Protein AF-A0A3B9LQ26-F1 (afdb_monomer_lite)

Foldseek 3Di:
DFACAPDDVNVVVLVVQLVQVDPVHHHAAEGEDDDPPGDHCCVVSVVSVHHHHYDPLLDPDDDPSLVVLLVVLLVVCVVVVDPDDDADDPSSVVSSVSSVVCNVPVPD

Sequence (108 aa):
MARLNVGGPAKHVVWLTKGLQTAEYESLLVAGAVPSGEDDMGYFATEMGVAPVFVPEMSREISLKDAVTIWKLYKLFLRERPDIVHTHTAKAGTVGRAAGLLYRWLTP

Radius of gyration: 13.63 Å; chains: 1; bounding box: 28×37×36 Å

Secondary structure (DSSP, 8-state):
--B-BSSHHHHHHHHHHHHH-SSS-----EEEPPPTTS-BTHHHHHHTT--PEEETT--SS-STHHHHHHHHHHHHHHHH--S-----SHHHHHHHHHHHHHHHHH--

pLDDT: mean 87.01, std 11.35, range [48.84, 97.0]

Structure (mmCIF, N/CA/C/O backbone):
data_AF-A0A3B9LQ26-F1
#
_entry.id   AF-A0A3B9LQ26-F1
#
loop_
_atom_site.group_PDB
_atom_site.id
_atom_site.type_symbol
_atom_site.label_atom_id
_atom_site.label_alt_id
_atom_site.label_comp_id
_atom_site.label_asym_id
_atom_site.label_entity_id
_atom_site.label_seq_id
_atom_site.pdbx_PDB_ins_code
_atom_site.Cartn_x
_atom_site.Cartn_y
_atom_site.Cartn_z
_atom_site.occupancy
_atom_site.B_iso_or_equiv
_atom_site.auth_seq_id
_atom_site.auth_comp_id
_atom_site.auth_asym_id
_atom_site.auth_atom_id
_atom_site.pdbx_PDB_model_num
ATOM 1 N N . MET A 1 1 ? 0.189 6.427 10.420 1.00 48.84 1 MET A N 1
ATOM 2 C CA . MET A 1 1 ? -0.935 6.673 9.492 1.00 48.84 1 MET A CA 1
ATOM 3 C C . MET A 1 1 ? -0.773 5.694 8.342 1.00 48.84 1 MET A C 1
ATOM 5 O O . MET A 1 1 ? 0.313 5.663 7.804 1.00 48.84 1 MET A O 1
ATOM 9 N N . ALA A 1 2 ? -1.759 4.854 8.029 1.00 57.09 2 ALA A N 1
ATOM 10 C CA . ALA A 1 2 ? -1.661 3.834 6.967 1.00 57.09 2 ALA A CA 1
ATOM 11 C C . ALA A 1 2 ? -2.692 4.065 5.843 1.00 57.09 2 ALA A C 1
ATOM 13 O O . ALA A 1 2 ? -3.069 3.139 5.136 1.00 57.09 2 ALA A O 1
ATOM 14 N N . ARG A 1 3 ? -3.197 5.297 5.736 1.00 67.19 3 ARG A N 1
ATOM 15 C CA . ARG A 1 3 ? -4.296 5.700 4.854 1.00 67.19 3 ARG A CA 1
ATOM 16 C C . ARG A 1 3 ? -3.793 6.697 3.822 1.00 67.19 3 ARG A C 1
ATOM 18 O O . ARG A 1 3 ? -2.788 7.364 4.067 1.00 67.19 3 ARG A O 1
ATOM 25 N N . LEU A 1 4 ? -4.535 6.842 2.731 1.00 67.69 4 LEU A N 1
ATOM 26 C CA . LEU A 1 4 ? -4.334 7.905 1.750 1.00 67.69 4 LEU A CA 1
ATOM 27 C C . LEU A 1 4 ? -5.052 9.194 2.196 1.00 67.69 4 LEU A C 1
ATOM 29 O O . LEU A 1 4 ? -5.954 9.694 1.534 1.00 67.69 4 LEU A O 1
ATOM 33 N N . ASN A 1 5 ? -4.693 9.696 3.376 1.00 66.56 5 ASN A N 1
ATOM 34 C CA . ASN A 1 5 ? -5.299 10.900 3.942 1.00 66.56 5 ASN A CA 1
ATOM 35 C C . ASN A 1 5 ? -4.696 12.178 3.338 1.00 66.56 5 ASN A C 1
ATOM 37 O O . ASN A 1 5 ? -3.557 12.169 2.872 1.00 66.56 5 ASN A O 1
ATOM 41 N N . VAL A 1 6 ? -5.423 13.299 3.399 1.00 66.50 6 VAL A N 1
ATOM 42 C CA . VAL A 1 6 ? -4.925 14.593 2.904 1.00 66.50 6 VAL A CA 1
ATOM 43 C C . VAL A 1 6 ? -3.635 14.997 3.621 1.00 66.50 6 VAL A C 1
ATOM 45 O O . VAL A 1 6 ? -3.632 15.306 4.811 1.00 66.50 6 VAL A O 1
ATOM 48 N N . GLY A 1 7 ? -2.511 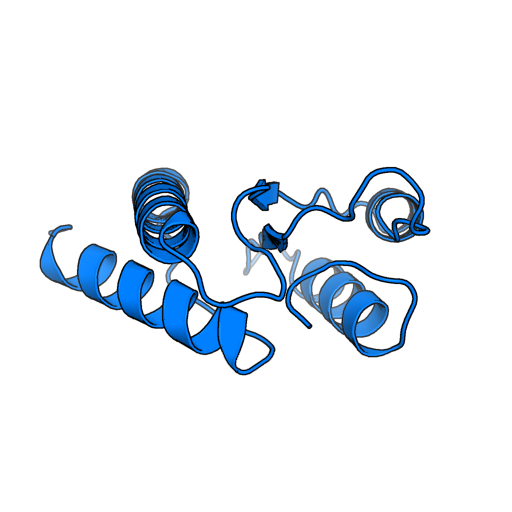14.980 2.898 1.00 77.50 7 GLY A N 1
ATOM 49 C CA . GLY A 1 7 ? -1.211 15.328 3.466 1.00 77.50 7 GLY A CA 1
ATOM 50 C C . GLY A 1 7 ? -0.017 15.045 2.555 1.00 77.50 7 GLY A C 1
ATOM 51 O O . GLY A 1 7 ? -0.119 14.375 1.527 1.00 77.50 7 GLY A O 1
ATOM 52 N N . GLY A 1 8 ? 1.150 15.556 2.957 1.00 82.19 8 GLY A N 1
ATOM 53 C CA . GLY A 1 8 ? 2.415 15.386 2.231 1.00 82.19 8 GLY A CA 1
ATOM 54 C C . GLY A 1 8 ? 2.802 13.924 1.956 1.00 82.19 8 GLY A C 1
ATOM 55 O O . GLY A 1 8 ? 3.159 13.621 0.820 1.00 82.19 8 GLY A O 1
ATOM 56 N N . PRO A 1 9 ? 2.684 12.994 2.925 1.00 83.00 9 PRO A N 1
ATOM 57 C CA . PRO A 1 9 ? 3.011 11.587 2.692 1.00 83.00 9 PRO A CA 1
ATOM 58 C C . PRO A 1 9 ? 2.126 10.913 1.637 1.00 83.00 9 PRO A C 1
ATOM 60 O O . PRO A 1 9 ? 2.641 10.159 0.818 1.00 83.00 9 PRO A O 1
ATOM 63 N N . ALA A 1 10 ? 0.821 11.208 1.614 1.00 83.62 10 ALA A N 1
ATOM 64 C CA . ALA A 1 10 ? -0.094 10.659 0.614 1.00 83.62 10 ALA A CA 1
ATOM 65 C C . ALA A 1 10 ? 0.225 11.180 -0.796 1.00 83.62 10 ALA A C 1
ATOM 67 O O . ALA A 1 10 ? 0.301 10.397 -1.740 1.00 83.62 10 ALA A O 1
ATOM 68 N N . LYS A 1 11 ? 0.514 12.483 -0.934 1.00 87.69 11 LYS A N 1
ATOM 69 C CA . LYS A 1 11 ? 0.994 13.052 -2.206 1.00 87.69 11 LYS A CA 1
ATOM 70 C C . LYS A 1 11 ? 2.306 12.420 -2.655 1.00 87.69 11 LYS A C 1
ATOM 72 O O . LYS A 1 11 ? 2.448 12.078 -3.823 1.00 87.69 11 LYS A O 1
ATOM 77 N N . HIS A 1 12 ? 3.240 12.232 -1.724 1.00 90.25 12 HIS A N 1
ATOM 78 C CA . HIS A 1 12 ? 4.543 11.648 -2.015 1.00 90.25 12 HIS A CA 1
ATOM 79 C C . HIS A 1 12 ? 4.429 10.233 -2.584 1.00 90.25 12 HIS A C 1
ATOM 81 O O . HIS A 1 12 ? 5.029 9.961 -3.618 1.00 90.25 12 HIS A O 1
ATOM 87 N N . VAL A 1 13 ? 3.639 9.351 -1.961 1.00 91.31 13 VAL A N 1
ATOM 88 C CA . VAL A 1 13 ? 3.483 7.978 -2.470 1.00 91.31 13 VAL A CA 1
ATOM 89 C C . VAL A 1 13 ? 2.764 7.941 -3.816 1.00 91.31 13 VAL A C 1
ATOM 91 O O . VAL A 1 13 ? 3.150 7.157 -4.671 1.00 91.31 13 VAL A O 1
ATOM 94 N N . VAL A 1 14 ? 1.796 8.833 -4.061 1.00 92.31 14 VAL A N 1
ATOM 95 C CA . VAL A 1 14 ? 1.138 8.943 -5.375 1.00 92.31 14 VAL A CA 1
ATOM 96 C C . VAL A 1 14 ? 2.118 9.419 -6.449 1.00 92.31 14 VAL A C 1
ATOM 98 O O . VAL A 1 14 ? 2.182 8.819 -7.521 1.00 92.31 14 VAL A O 1
ATOM 101 N N . TRP A 1 15 ? 2.912 10.460 -6.177 1.00 94.00 15 TRP A N 1
ATOM 102 C CA . TRP A 1 15 ? 3.942 10.926 -7.111 1.00 94.00 15 TRP A CA 1
ATOM 103 C C . TRP A 1 15 ? 5.003 9.867 -7.373 1.00 94.00 15 TRP A C 1
ATOM 105 O O . TRP A 1 15 ? 5.411 9.699 -8.519 1.00 94.00 15 TRP A O 1
ATOM 115 N N . LEU A 1 16 ? 5.424 9.146 -6.335 1.00 93.69 16 LEU A N 1
ATOM 116 C CA . LEU A 1 16 ? 6.389 8.065 -6.463 1.00 93.69 16 LEU A CA 1
ATOM 117 C C . LEU A 1 16 ? 5.835 6.943 -7.343 1.00 93.69 16 LEU A C 1
ATOM 119 O O . LEU A 1 16 ? 6.489 6.573 -8.311 1.00 93.69 16 LEU A O 1
ATOM 123 N N . THR A 1 17 ? 4.622 6.453 -7.068 1.00 93.94 17 THR A N 1
ATOM 124 C CA . THR A 1 17 ? 3.977 5.422 -7.896 1.00 93.94 17 THR A CA 1
ATOM 125 C C . THR A 1 17 ? 3.834 5.891 -9.340 1.00 93.94 17 THR A C 1
ATOM 127 O O . THR A 1 17 ? 4.175 5.153 -10.258 1.00 93.94 17 THR A O 1
ATOM 130 N N . LYS A 1 18 ? 3.408 7.141 -9.562 1.00 94.56 18 LYS A N 1
ATOM 131 C CA . LYS A 1 18 ? 3.311 7.705 -10.912 1.00 94.56 18 LYS A CA 1
ATOM 132 C C . LYS A 1 18 ? 4.670 7.776 -11.612 1.00 94.56 18 LYS A C 1
ATOM 134 O O . LYS A 1 18 ? 4.759 7.431 -12.784 1.00 94.56 18 LYS A O 1
ATOM 139 N N . GLY A 1 19 ? 5.705 8.240 -10.917 1.00 94.25 19 GLY A N 1
ATOM 140 C CA . GLY A 1 19 ? 7.053 8.379 -11.469 1.00 94.25 19 GLY A CA 1
ATOM 141 C C . GLY A 1 19 ? 7.736 7.040 -11.747 1.00 94.25 19 GLY A C 1
ATOM 142 O O . GLY A 1 19 ? 8.532 6.954 -12.675 1.00 94.25 19 GLY A O 1
ATOM 143 N N . LEU A 1 20 ? 7.401 6.004 -10.974 1.00 94.69 20 LEU A N 1
ATOM 144 C CA . LEU A 1 20 ? 7.882 4.638 -11.177 1.00 94.69 20 LEU A CA 1
ATOM 145 C C . LEU A 1 20 ? 7.084 3.866 -12.227 1.00 94.69 20 LEU A C 1
ATOM 147 O O . LEU A 1 20 ? 7.522 2.797 -12.615 1.00 94.69 20 LEU A O 1
ATOM 151 N N . GLN A 1 21 ? 5.944 4.365 -12.703 1.00 93.69 21 GLN A N 1
ATOM 152 C CA . GLN A 1 21 ? 5.197 3.698 -13.766 1.00 93.69 21 GLN A CA 1
ATOM 153 C C . GLN A 1 21 ? 5.892 3.932 -15.119 1.00 93.69 21 GLN A C 1
ATOM 155 O O . GLN A 1 21 ? 5.560 4.870 -15.849 1.00 93.69 21 GLN A O 1
ATOM 160 N N . THR A 1 22 ? 6.880 3.095 -15.440 1.00 93.00 22 THR A N 1
ATOM 161 C CA . THR A 1 22 ? 7.721 3.195 -16.646 1.00 93.00 22 THR A CA 1
ATOM 162 C C . THR A 1 22 ? 7.708 1.879 -17.435 1.00 93.00 22 THR A C 1
ATOM 164 O O . THR A 1 22 ? 6.984 0.951 -17.101 1.00 93.00 22 THR A O 1
ATOM 167 N N . ALA A 1 23 ? 8.493 1.780 -18.514 1.00 91.38 23 ALA A N 1
ATOM 168 C CA . ALA A 1 23 ? 8.646 0.521 -19.250 1.00 91.38 23 ALA A CA 1
ATOM 169 C C . ALA A 1 23 ? 9.435 -0.551 -18.469 1.00 91.38 23 ALA A C 1
ATOM 171 O O . ALA A 1 23 ? 9.361 -1.728 -18.805 1.00 91.38 23 ALA A O 1
ATOM 172 N N . GLU A 1 24 ? 10.202 -0.142 -17.456 1.00 94.81 24 GLU A N 1
ATOM 173 C CA . GLU A 1 24 ? 11.064 -1.025 -16.659 1.00 94.81 24 GLU A CA 1
ATOM 174 C C . GLU A 1 24 ? 10.409 -1.444 -15.340 1.00 94.81 24 GLU A C 1
ATOM 176 O O . GLU A 1 24 ? 10.776 -2.467 -14.769 1.00 94.81 24 GLU A O 1
ATOM 181 N N . TYR A 1 25 ? 9.451 -0.652 -14.854 1.00 94.56 25 TYR A N 1
ATOM 182 C CA . TYR A 1 25 ? 8.834 -0.833 -13.550 1.00 94.56 25 TYR A CA 1
ATOM 183 C C . TYR A 1 25 ? 7.313 -0.758 -13.650 1.00 94.56 25 TYR A C 1
ATOM 185 O O . TYR A 1 25 ? 6.747 0.173 -14.224 1.00 94.56 25 TYR A O 1
ATOM 193 N N . GLU A 1 26 ? 6.657 -1.708 -12.991 1.00 94.12 26 GLU A N 1
ATOM 194 C CA . GLU A 1 26 ? 5.233 -1.656 -12.689 1.00 94.12 26 GLU A CA 1
ATOM 195 C C . GLU A 1 26 ? 5.056 -1.342 -11.200 1.00 94.12 26 GLU A C 1
ATOM 197 O O . GLU A 1 26 ? 5.634 -2.009 -10.337 1.00 94.12 26 GLU A O 1
ATOM 202 N N . SER A 1 27 ? 4.292 -0.293 -10.883 1.00 94.81 27 SER A N 1
ATOM 203 C CA . SER A 1 27 ? 4.122 0.170 -9.507 1.00 94.81 27 SER A CA 1
ATOM 204 C C . SER A 1 27 ? 2.657 0.144 -9.083 1.00 94.81 27 SER A C 1
ATOM 206 O O . SER A 1 27 ? 1.817 0.860 -9.626 1.00 94.81 27 SER A O 1
ATOM 208 N N . LEU A 1 28 ? 2.359 -0.644 -8.048 1.00 94.56 28 LEU A N 1
ATOM 209 C CA . LEU A 1 28 ? 1.036 -0.721 -7.436 1.00 94.56 28 LEU A CA 1
ATOM 210 C C . LEU A 1 28 ? 1.024 -0.028 -6.071 1.00 94.56 28 LEU A C 1
ATOM 212 O O . LEU A 1 28 ? 1.732 -0.429 -5.145 1.00 94.56 28 LEU A O 1
ATOM 216 N N . LEU A 1 29 ? 0.164 0.980 -5.916 1.00 94.50 29 LEU A N 1
ATOM 217 C CA . LEU A 1 29 ? -0.065 1.632 -4.629 1.00 94.50 29 LEU A CA 1
ATOM 218 C C . LEU A 1 29 ? -1.133 0.878 -3.829 1.00 94.50 29 LEU A C 1
ATOM 220 O O . LEU A 1 29 ? -2.253 0.693 -4.299 1.00 94.50 29 LEU A O 1
ATOM 224 N N . VAL A 1 30 ? -0.811 0.497 -2.593 1.00 93.69 30 VAL A N 1
ATOM 225 C CA . VAL A 1 30 ? -1.747 -0.146 -1.660 1.00 93.69 30 VAL A CA 1
ATOM 226 C C . VAL A 1 30 ? -1.909 0.727 -0.421 1.00 93.69 30 VAL A C 1
ATOM 228 O O . VAL A 1 30 ? -0.917 1.139 0.182 1.00 93.69 30 VAL A O 1
ATOM 231 N N . ALA A 1 31 ? -3.149 0.996 -0.018 1.00 91.25 31 ALA A N 1
ATOM 232 C CA . ALA A 1 31 ? -3.449 1.841 1.136 1.00 91.25 31 ALA A CA 1
ATOM 233 C C . ALA A 1 31 ? -4.599 1.281 1.982 1.00 91.25 31 ALA A C 1
ATOM 235 O O . ALA A 1 31 ? -5.466 0.552 1.500 1.00 91.25 31 ALA A O 1
ATOM 236 N N . GLY A 1 32 ? -4.633 1.643 3.262 1.00 88.38 32 GLY A N 1
ATOM 237 C CA . GLY A 1 32 ? -5.817 1.453 4.090 1.00 88.38 32 GLY A CA 1
ATOM 238 C C . GLY A 1 32 ? -6.947 2.393 3.685 1.00 88.38 32 GLY A C 1
ATOM 239 O O . GLY A 1 32 ? -6.695 3.518 3.249 1.00 88.38 32 GLY A O 1
ATOM 240 N N . ALA A 1 33 ? -8.192 1.943 3.848 1.00 74.50 33 ALA A N 1
ATOM 241 C CA . ALA A 1 33 ? -9.351 2.777 3.543 1.00 74.50 33 ALA A CA 1
ATOM 242 C C . ALA A 1 33 ? -9.464 3.972 4.504 1.00 74.50 33 ALA A C 1
ATOM 244 O O . ALA A 1 33 ? -9.173 3.880 5.708 1.00 74.50 33 ALA A O 1
ATOM 245 N N . VAL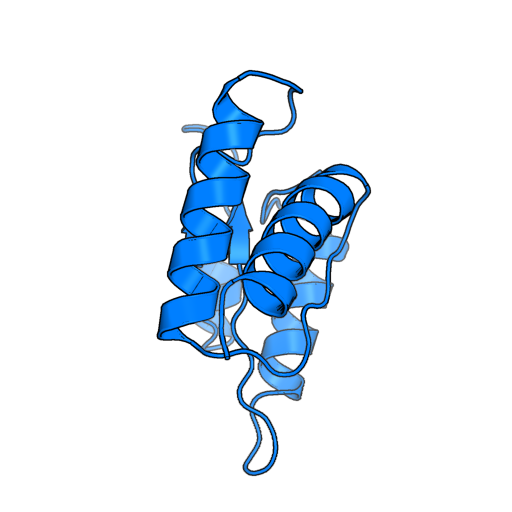 A 1 34 ? -9.924 5.091 3.951 1.00 70.44 34 VAL A N 1
ATOM 246 C CA . VAL A 1 34 ? -10.337 6.273 4.703 1.00 70.44 34 VAL A CA 1
ATOM 247 C C . VAL A 1 34 ? -11.758 6.020 5.247 1.00 70.44 34 VAL A C 1
ATOM 249 O O . VAL A 1 34 ? -12.596 5.501 4.509 1.00 70.44 34 VAL A O 1
ATOM 252 N N . PRO A 1 35 ? -12.050 6.267 6.539 1.00 63.94 35 PRO A N 1
ATOM 253 C CA . PRO A 1 35 ? -13.389 6.091 7.097 1.00 63.94 35 PRO A CA 1
ATOM 254 C C . PRO A 1 35 ? -14.401 7.009 6.415 1.00 63.94 35 PRO A C 1
ATOM 256 O O . PRO A 1 35 ? -14.056 8.103 5.975 1.00 63.94 35 PRO A O 1
ATOM 259 N N . SER A 1 36 ? -15.672 6.606 6.414 1.00 54.94 36 SER A N 1
ATOM 260 C CA . SER A 1 36 ? -16.775 7.477 6.005 1.00 54.94 36 SER A CA 1
ATOM 261 C C . SER A 1 36 ? -16.759 8.772 6.831 1.00 54.94 36 SER A C 1
ATOM 263 O O . SER A 1 36 ? -16.983 8.717 8.042 1.00 54.94 36 SER A O 1
ATOM 265 N N . GLY A 1 37 ? -16.483 9.911 6.188 1.00 56.38 37 GLY A N 1
ATOM 266 C CA . GLY A 1 37 ? -16.446 11.238 6.822 1.00 56.38 37 GLY A CA 1
ATOM 267 C C . GLY A 1 37 ? -15.062 11.892 6.947 1.00 56.38 37 GLY A C 1
ATOM 268 O O . GLY A 1 37 ? -14.981 12.992 7.483 1.00 56.38 37 GLY A O 1
ATOM 269 N N . GLU A 1 38 ? -13.986 11.258 6.470 1.00 59.06 38 GLU A N 1
ATOM 270 C CA . GLU A 1 38 ? -12.654 11.872 6.323 1.00 59.06 38 GLU A CA 1
ATOM 271 C C . GLU A 1 38 ? -12.368 12.102 4.823 1.00 59.06 38 GLU A C 1
ATOM 273 O O . GLU A 1 38 ? -12.733 11.264 3.997 1.00 59.06 38 GLU A O 1
ATOM 278 N N . ASP A 1 39 ? -11.755 13.238 4.461 1.00 58.16 39 ASP A N 1
ATOM 279 C CA . ASP A 1 39 ? -11.414 13.543 3.064 1.00 58.16 39 ASP A CA 1
ATOM 280 C C . ASP A 1 39 ? -10.403 12.520 2.521 1.00 58.16 39 ASP A C 1
ATOM 282 O O . ASP A 1 39 ? -9.292 12.363 3.043 1.00 58.16 39 ASP A O 1
ATOM 286 N N . ASP A 1 40 ? -10.792 11.826 1.452 1.00 68.75 40 ASP A N 1
ATOM 287 C CA . ASP A 1 40 ? -9.975 10.837 0.753 1.00 68.75 40 ASP A CA 1
ATOM 288 C C . ASP A 1 40 ? -9.175 11.508 -0.370 1.00 68.75 40 ASP A C 1
ATOM 290 O O . ASP A 1 40 ? -9.737 12.191 -1.223 1.00 68.75 40 ASP A O 1
ATOM 294 N N . MET A 1 41 ? -7.857 11.287 -0.418 1.00 69.12 41 MET A N 1
ATOM 295 C CA . MET A 1 41 ? -7.028 11.704 -1.558 1.00 69.12 41 MET A CA 1
ATOM 296 C C . MET A 1 41 ? -7.138 10.766 -2.769 1.00 69.12 41 MET A C 1
ATOM 298 O O . MET A 1 41 ? -6.358 10.893 -3.716 1.00 69.12 41 MET A O 1
ATOM 302 N N . GLY A 1 42 ? -8.110 9.853 -2.789 1.00 72.00 42 GLY A N 1
ATOM 303 C CA . GLY A 1 42 ? -8.458 9.057 -3.963 1.00 72.00 42 GLY A CA 1
ATOM 304 C C . GLY A 1 42 ? -8.668 9.907 -5.223 1.00 72.00 42 GLY A C 1
ATOM 305 O O . GLY A 1 42 ? -8.232 9.496 -6.301 1.00 72.00 42 GLY A O 1
ATOM 306 N N . TYR A 1 43 ? -9.222 11.124 -5.097 1.00 77.81 43 TYR A N 1
ATOM 307 C CA . TYR A 1 43 ? -9.340 12.059 -6.229 1.00 77.81 43 TYR A CA 1
ATOM 308 C C . TYR A 1 43 ? -7.968 12.410 -6.817 1.00 77.81 43 TYR A C 1
ATOM 310 O O . TYR A 1 43 ? -7.777 12.324 -8.024 1.00 77.81 43 TYR A O 1
ATOM 318 N N . PHE A 1 44 ? -6.983 12.711 -5.967 1.00 84.19 44 PHE A N 1
ATOM 319 C CA . PHE A 1 44 ? -5.645 13.111 -6.392 1.00 84.19 44 PHE A CA 1
ATOM 320 C C . PHE A 1 44 ? -4.885 11.952 -7.036 1.00 84.19 44 PHE A C 1
ATO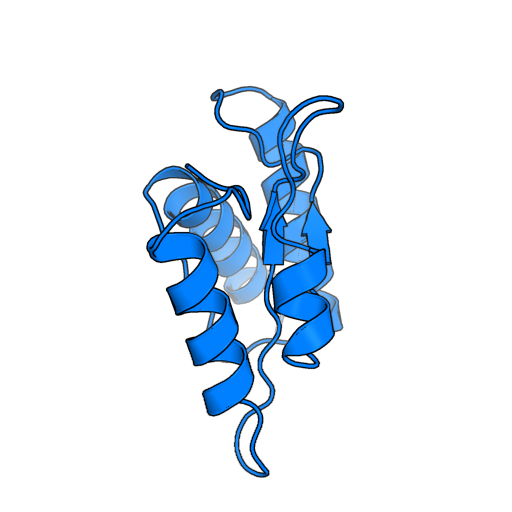M 322 O O . PHE A 1 44 ? -4.220 12.132 -8.053 1.00 84.19 44 PHE A O 1
ATOM 329 N N . ALA A 1 45 ? -4.996 10.745 -6.471 1.00 85.94 45 ALA A N 1
ATOM 330 C CA . ALA A 1 45 ? -4.441 9.552 -7.107 1.00 85.94 45 ALA A CA 1
ATOM 331 C C . ALA A 1 45 ? -5.038 9.358 -8.510 1.00 85.94 45 ALA A C 1
ATOM 333 O O . ALA A 1 45 ? -4.292 9.189 -9.475 1.00 85.94 45 ALA A O 1
ATOM 334 N N . THR A 1 46 ? -6.361 9.496 -8.628 1.00 85.94 46 THR A N 1
ATOM 335 C CA . THR A 1 46 ? -7.084 9.373 -9.900 1.00 85.94 46 THR A CA 1
ATOM 336 C C . THR A 1 46 ? -6.658 10.440 -10.912 1.00 85.94 46 THR A C 1
ATOM 338 O O . THR A 1 46 ? -6.365 10.098 -12.055 1.00 85.94 46 THR A O 1
ATOM 341 N N . GLU A 1 47 ? -6.542 11.708 -10.505 1.00 88.38 47 GLU A N 1
ATOM 342 C CA . GLU A 1 47 ? -6.050 12.811 -11.351 1.00 88.38 47 GLU A CA 1
ATOM 343 C C . GLU A 1 47 ? -4.634 12.554 -11.882 1.00 88.38 47 GLU A C 1
ATOM 345 O O . GLU A 1 47 ? -4.316 12.890 -13.022 1.00 88.38 47 GLU A O 1
ATOM 350 N N . MET A 1 48 ? -3.787 11.903 -11.083 1.00 89.31 48 MET A N 1
ATOM 351 C CA . MET A 1 48 ? -2.432 11.517 -11.483 1.00 89.31 48 MET A CA 1
ATOM 352 C C . MET A 1 48 ? -2.392 10.224 -12.322 1.00 89.31 48 MET A C 1
ATOM 354 O O . MET A 1 48 ? -1.322 9.819 -12.795 1.00 89.31 48 MET A O 1
ATOM 358 N N . GLY A 1 49 ? -3.539 9.576 -12.543 1.00 90.12 49 GLY A N 1
ATOM 359 C CA . GLY A 1 49 ? -3.654 8.301 -13.252 1.00 90.12 49 GLY A CA 1
ATOM 360 C C . GLY A 1 49 ? -3.121 7.109 -12.454 1.00 90.12 49 GLY A C 1
ATOM 361 O O . GLY A 1 49 ? -2.642 6.147 -13.049 1.00 90.12 49 GLY A O 1
ATOM 362 N N . VAL A 1 50 ? -3.151 7.186 -11.123 1.00 91.56 50 VAL A N 1
ATOM 363 C CA . VAL A 1 50 ? -2.790 6.102 -10.202 1.00 91.56 50 VAL A CA 1
ATOM 364 C C . VAL A 1 50 ? -4.073 5.542 -9.596 1.00 91.56 50 VAL A C 1
ATOM 366 O O . VAL A 1 50 ? -4.871 6.291 -9.041 1.00 91.56 50 VAL A O 1
ATOM 369 N N . ALA A 1 51 ? -4.261 4.224 -9.664 1.00 89.44 51 ALA A N 1
ATOM 370 C CA . ALA A 1 51 ? -5.409 3.535 -9.076 1.00 89.44 51 ALA A CA 1
ATOM 371 C C . ALA A 1 51 ? -4.969 2.732 -7.837 1.00 89.44 51 ALA A C 1
ATOM 373 O O . ALA A 1 51 ? -4.418 1.639 -7.988 1.00 89.44 51 ALA A O 1
ATOM 374 N N . PRO A 1 52 ? -5.166 3.248 -6.608 1.00 90.50 52 PRO A N 1
ATOM 375 C CA . PRO A 1 52 ? -4.756 2.541 -5.404 1.00 90.50 52 PRO A CA 1
ATOM 376 C C . PRO A 1 52 ? -5.637 1.318 -5.134 1.00 90.50 52 PRO A C 1
ATOM 378 O O . PRO A 1 52 ? -6.860 1.366 -5.279 1.00 90.50 52 PRO A O 1
ATOM 381 N N . VAL A 1 53 ? -5.030 0.242 -4.640 1.00 91.69 53 VAL A N 1
ATOM 382 C CA . VAL A 1 53 ? -5.760 -0.891 -4.064 1.00 91.69 53 VAL A CA 1
ATOM 383 C C . VAL A 1 53 ? -6.001 -0.618 -2.586 1.00 91.69 53 VAL A C 1
ATOM 385 O O . VAL A 1 53 ? -5.066 -0.496 -1.792 1.00 91.69 53 VAL A O 1
ATOM 388 N N . PHE A 1 54 ? -7.273 -0.551 -2.203 1.00 90.81 54 PHE A N 1
ATOM 389 C CA . PHE A 1 54 ? -7.653 -0.319 -0.818 1.00 90.81 54 PHE A CA 1
ATOM 390 C C . PHE A 1 54 ? -7.823 -1.625 -0.040 1.00 90.81 54 PHE A C 1
ATOM 392 O O . PHE A 1 54 ? -8.517 -2.546 -0.474 1.00 90.81 54 PHE A O 1
ATOM 399 N N . VAL A 1 55 ? -7.229 -1.679 1.155 1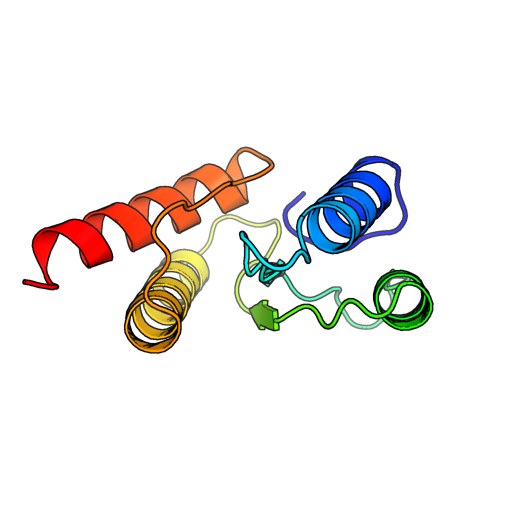.00 92.00 55 VAL A N 1
ATOM 400 C CA . VAL A 1 55 ? -7.411 -2.756 2.139 1.00 92.00 55 VAL A CA 1
ATOM 401 C C . VAL A 1 55 ? -8.146 -2.175 3.355 1.00 92.00 55 VAL A C 1
ATOM 403 O O . VAL A 1 55 ? -7.505 -1.588 4.229 1.00 92.00 55 VAL A O 1
ATOM 406 N N . PRO A 1 56 ? -9.486 -2.292 3.441 1.00 87.94 56 PRO A N 1
ATOM 407 C CA . PRO A 1 56 ? -10.281 -1.620 4.476 1.00 87.94 56 PRO A CA 1
ATOM 408 C C . PRO A 1 56 ? -9.917 -2.001 5.914 1.00 87.94 56 PRO A C 1
ATOM 410 O O . PRO A 1 56 ? -10.074 -1.205 6.839 1.00 87.94 56 PRO A O 1
ATOM 413 N N . GLU A 1 57 ? -9.407 -3.213 6.113 1.00 89.81 57 GLU A N 1
ATOM 414 C CA . GLU A 1 57 ? -8.969 -3.718 7.413 1.00 89.81 57 GLU A CA 1
ATOM 415 C C . GLU A 1 57 ? -7.677 -3.059 7.912 1.00 89.81 57 GLU A C 1
ATOM 417 O O . GLU A 1 57 ? -7.418 -3.073 9.119 1.00 89.81 57 GLU A O 1
ATOM 422 N N . MET A 1 58 ? -6.907 -2.429 7.016 1.00 88.88 58 MET A N 1
ATOM 423 C CA . MET A 1 58 ? -5.687 -1.700 7.351 1.00 88.88 58 MET A CA 1
ATOM 424 C C . MET A 1 58 ? -6.037 -0.346 7.978 1.00 88.88 58 MET A C 1
ATOM 426 O O . MET A 1 58 ? -6.007 0.714 7.352 1.00 88.88 58 MET A O 1
ATOM 430 N N . SER A 1 59 ? -6.401 -0.393 9.255 1.00 83.69 59 SER A N 1
ATOM 431 C CA . SER A 1 59 ? -6.780 0.779 10.040 1.00 83.69 59 SER A CA 1
ATOM 432 C C . SER A 1 59 ? -5.605 1.354 10.848 1.00 83.69 59 SER A C 1
ATOM 434 O O . SER A 1 59 ? -4.509 0.793 10.897 1.00 83.69 59 SER A O 1
ATOM 436 N N . ARG A 1 60 ? -5.823 2.511 11.489 1.00 79.00 60 ARG A N 1
ATOM 437 C CA . ARG A 1 60 ? -4.834 3.127 12.391 1.00 79.00 60 ARG A CA 1
ATOM 438 C C . ARG A 1 60 ? -4.625 2.307 13.669 1.00 79.00 60 ARG A C 1
ATOM 440 O O . ARG A 1 60 ? -3.514 2.297 14.192 1.00 79.00 60 ARG A O 1
ATOM 447 N N . GLU A 1 61 ? -5.676 1.671 14.173 1.00 83.50 61 GLU A N 1
ATOM 448 C CA . GLU A 1 61 ? -5.646 0.934 15.434 1.00 83.50 61 GLU A CA 1
ATOM 449 C C . GLU A 1 61 ? -5.020 -0.452 15.256 1.00 83.50 61 GLU A C 1
ATOM 451 O O . GLU A 1 61 ? -5.174 -1.104 14.221 1.00 83.50 61 GLU A O 1
ATOM 456 N N . ILE A 1 62 ? -4.290 -0.905 16.276 1.00 84.81 62 ILE A N 1
ATOM 457 C CA . ILE A 1 62 ? -3.790 -2.279 16.334 1.00 84.81 62 ILE A CA 1
ATOM 458 C C . ILE A 1 62 ? -4.938 -3.174 16.781 1.00 84.81 62 ILE A C 1
ATOM 460 O O . ILE A 1 62 ? -5.534 -2.936 17.827 1.00 84.81 62 ILE A O 1
ATOM 464 N N . SER A 1 63 ? -5.273 -4.177 15.974 1.00 89.38 63 SER A N 1
ATOM 465 C CA . SER A 1 63 ? -6.418 -5.047 16.238 1.00 89.38 63 SER A CA 1
ATOM 466 C C . SER A 1 63 ? -6.296 -6.377 15.498 1.00 89.38 63 SER A C 1
ATOM 468 O O . SER A 1 63 ? -5.431 -6.565 14.647 1.00 89.38 63 SER A O 1
ATOM 470 N N . LEU A 1 64 ? -7.228 -7.298 15.747 1.00 90.31 64 LEU A N 1
ATOM 471 C CA . LEU A 1 64 ? -7.310 -8.573 15.022 1.00 90.31 64 LEU A CA 1
ATOM 472 C C . LEU A 1 64 ? -7.470 -8.397 13.497 1.00 90.31 64 LEU A C 1
ATOM 474 O O . LEU A 1 64 ? -7.141 -9.301 12.729 1.00 90.31 64 LEU A O 1
ATOM 478 N N . LYS A 1 65 ? -7.901 -7.212 13.038 1.00 90.38 65 LYS A N 1
ATOM 479 C CA . LYS A 1 65 ? -7.968 -6.849 11.614 1.00 90.38 65 LYS A CA 1
ATOM 480 C C . LYS A 1 65 ? -6.589 -6.822 10.943 1.00 90.38 65 LYS A C 1
ATOM 482 O O . LYS A 1 65 ? -6.503 -6.931 9.721 1.00 90.38 65 LYS A O 1
ATOM 487 N N . ASP A 1 66 ? -5.508 -6.745 11.715 1.00 93.00 66 ASP A N 1
ATOM 488 C CA . ASP A 1 66 ? -4.143 -6.809 11.191 1.00 93.00 66 ASP A CA 1
ATOM 489 C C . ASP A 1 66 ? -3.811 -8.178 10.607 1.00 93.00 66 ASP A C 1
ATOM 491 O O . ASP A 1 66 ? -3.192 -8.252 9.550 1.00 93.00 66 ASP A O 1
ATOM 495 N N . ALA A 1 67 ? -4.278 -9.262 11.234 1.00 94.81 67 ALA A N 1
ATOM 496 C CA . ALA A 1 67 ? -4.115 -10.607 10.688 1.00 94.81 67 ALA A CA 1
ATOM 497 C C . ALA A 1 67 ? -4.853 -10.745 9.346 1.00 94.81 67 ALA A C 1
ATOM 499 O O . ALA A 1 67 ? -4.309 -11.280 8.381 1.00 94.81 67 ALA A O 1
ATOM 500 N N . VAL A 1 68 ? -6.061 -10.174 9.255 1.00 95.44 68 VAL A N 1
ATOM 501 C CA . VAL A 1 68 ? -6.831 -10.116 8.002 1.00 95.44 68 VAL A CA 1
ATOM 502 C C . VAL A 1 68 ? -6.097 -9.285 6.946 1.00 95.44 68 VAL A C 1
ATOM 504 O O . VAL A 1 68 ? -6.024 -9.689 5.787 1.00 95.44 68 VAL A O 1
ATOM 507 N N . THR A 1 69 ? -5.503 -8.159 7.346 1.00 95.12 69 THR A N 1
ATOM 508 C CA . THR A 1 69 ? -4.697 -7.302 6.465 1.00 95.12 69 THR A CA 1
ATOM 509 C C . THR A 1 69 ? -3.494 -8.061 5.912 1.00 95.12 69 THR A C 1
ATOM 511 O O . THR A 1 69 ? -3.289 -8.066 4.701 1.00 95.12 69 THR A O 1
ATOM 514 N N . ILE A 1 70 ? -2.738 -8.756 6.767 1.00 96.56 70 ILE A N 1
ATOM 515 C CA . ILE A 1 70 ? -1.584 -9.574 6.365 1.00 96.56 70 ILE A CA 1
ATOM 516 C C . ILE A 1 70 ? -2.012 -10.641 5.353 1.00 96.56 70 ILE A C 1
ATOM 518 O O . ILE A 1 70 ? -1.377 -10.787 4.313 1.00 96.56 70 ILE A O 1
ATOM 522 N N . TRP A 1 71 ? -3.113 -11.348 5.617 1.00 96.56 71 TRP A N 1
ATOM 523 C CA . TRP A 1 71 ? -3.626 -12.375 4.711 1.00 96.56 71 TRP A CA 1
ATOM 524 C C . TRP A 1 71 ? -4.057 -11.812 3.350 1.00 96.56 71 TRP A C 1
ATOM 526 O O . TRP A 1 71 ? -3.757 -12.399 2.309 1.00 96.56 71 TRP A O 1
ATOM 536 N N . LYS A 1 72 ? -4.735 -10.657 3.334 1.00 96.56 72 LYS A N 1
ATOM 537 C CA . LYS A 1 72 ? -5.122 -9.979 2.088 1.00 96.56 72 LYS A CA 1
ATOM 538 C C . LYS A 1 72 ? -3.909 -9.496 1.298 1.00 96.56 72 LYS A C 1
ATOM 540 O O . LYS A 1 72 ? -3.885 -9.680 0.085 1.00 96.56 72 LYS A O 1
ATOM 545 N N . LEU A 1 73 ? -2.902 -8.937 1.971 1.00 96.69 73 LEU A N 1
ATOM 546 C CA . LEU A 1 73 ? -1.641 -8.543 1.339 1.00 96.69 73 LEU A CA 1
ATOM 547 C C . LEU A 1 73 ? -0.895 -9.754 0.776 1.00 96.69 73 LEU A C 1
ATOM 549 O O . LEU A 1 73 ? -0.446 -9.704 -0.358 1.00 96.69 73 LEU A O 1
ATOM 553 N N . TYR A 1 74 ? -0.832 -10.865 1.510 1.00 97.00 74 TYR A N 1
ATOM 554 C CA . TYR A 1 74 ? -0.232 -12.105 1.016 1.00 97.00 74 TYR A CA 1
ATOM 555 C C . TYR A 1 74 ? -0.923 -12.599 -0.265 1.00 97.00 74 TYR A C 1
ATOM 557 O O . TYR A 1 74 ? -0.257 -12.875 -1.260 1.00 97.00 74 TYR A O 1
ATOM 565 N N . LYS A 1 75 ? -2.262 -12.634 -0.289 1.00 96.75 75 LYS A N 1
ATOM 566 C CA . LYS A 1 75 ? -3.021 -12.980 -1.503 1.00 96.75 75 LYS A CA 1
ATOM 567 C C . LYS A 1 75 ? -2.775 -12.008 -2.655 1.00 96.75 75 LYS A C 1
ATOM 569 O O . LYS A 1 75 ? -2.707 -12.442 -3.801 1.00 96.75 75 LYS A O 1
ATOM 574 N N . LEU A 1 76 ? -2.652 -10.715 -2.356 1.00 96.25 76 LEU A N 1
ATOM 575 C CA . LEU A 1 76 ? -2.297 -9.711 -3.352 1.00 96.25 76 LEU A CA 1
ATOM 576 C C . LEU A 1 76 ? -0.902 -9.992 -3.921 1.00 96.25 76 LEU A C 1
ATOM 578 O O . LEU A 1 76 ? -0.742 -9.998 -5.132 1.00 96.25 76 LEU A O 1
ATOM 582 N N . PHE A 1 77 ? 0.078 -10.324 -3.080 1.00 96.56 77 PHE A N 1
ATOM 583 C CA . PHE A 1 77 ? 1.435 -10.644 -3.527 1.00 96.56 77 PHE A CA 1
ATOM 584 C C . PHE A 1 77 ? 1.481 -11.909 -4.388 1.00 96.56 77 PHE A C 1
ATOM 586 O O . PHE A 1 77 ? 2.196 -11.928 -5.379 1.00 96.56 77 PHE A O 1
ATOM 593 N N . LEU A 1 78 ? 0.665 -12.927 -4.100 1.00 95.81 78 LEU A N 1
ATOM 594 C CA . LEU A 1 78 ? 0.541 -14.096 -4.982 1.00 95.81 78 LEU A CA 1
ATOM 595 C C . LEU A 1 78 ? -0.001 -13.746 -6.380 1.00 95.81 78 LEU A C 1
ATOM 597 O O . LEU A 1 78 ? 0.344 -14.418 -7.354 1.00 95.81 78 LEU A O 1
ATOM 601 N N . ARG A 1 79 ? -0.862 -12.724 -6.475 1.00 95.75 79 ARG A N 1
ATOM 602 C CA . ARG A 1 79 ? -1.461 -12.269 -7.736 1.00 95.75 79 ARG A CA 1
ATOM 603 C C . ARG A 1 79 ? -0.516 -11.366 -8.525 1.00 95.75 79 ARG A C 1
ATOM 605 O O . ARG A 1 79 ? -0.306 -11.617 -9.702 1.00 95.75 79 ARG A O 1
ATOM 612 N N . GLU A 1 80 ? 0.027 -10.345 -7.867 1.00 95.44 80 GLU A N 1
ATOM 613 C CA . GLU A 1 80 ? 0.863 -9.306 -8.491 1.00 95.44 80 GLU A CA 1
ATOM 614 C C . GLU A 1 80 ? 2.330 -9.729 -8.626 1.00 95.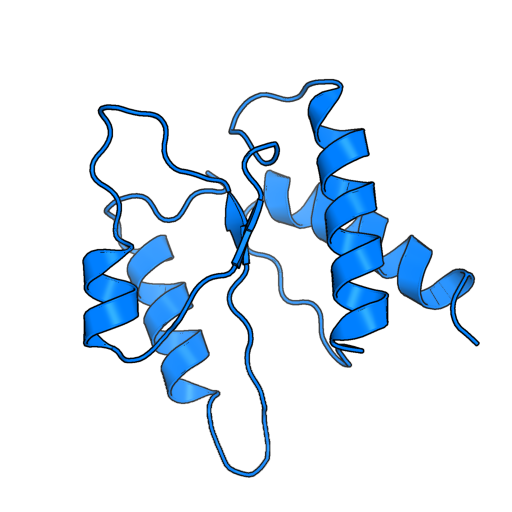44 80 GLU A C 1
ATOM 616 O O . GLU A 1 80 ? 3.068 -9.151 -9.409 1.00 95.44 80 GLU A O 1
ATOM 621 N N . ARG A 1 81 ? 2.762 -10.731 -7.851 1.00 95.12 81 ARG A N 1
ATOM 622 C CA . ARG A 1 81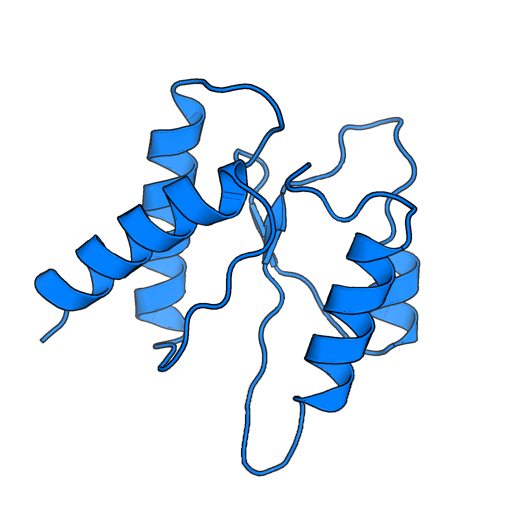 ? 4.134 -11.257 -7.804 1.00 95.12 81 ARG A CA 1
ATOM 623 C C . ARG A 1 81 ? 5.215 -10.169 -7.684 1.00 95.12 81 ARG A C 1
ATOM 625 O O . ARG A 1 81 ? 6.125 -10.133 -8.503 1.00 95.12 81 ARG A O 1
ATOM 632 N N . PRO A 1 82 ? 5.149 -9.294 -6.663 1.00 95.12 82 PRO A N 1
ATOM 633 C CA . PRO A 1 82 ? 6.057 -8.160 -6.567 1.00 95.12 82 PRO A CA 1
ATOM 634 C C . PRO A 1 82 ? 7.493 -8.601 -6.265 1.00 95.12 82 PRO A C 1
ATOM 636 O O . PRO A 1 82 ? 7.726 -9.367 -5.325 1.00 95.12 82 PRO A O 1
ATOM 639 N N . ASP A 1 83 ? 8.460 -8.027 -6.981 1.00 95.00 83 ASP A N 1
ATOM 640 C CA . ASP A 1 83 ? 9.890 -8.180 -6.676 1.00 95.00 83 ASP A CA 1
ATOM 641 C C . ASP A 1 83 ? 10.310 -7.353 -5.453 1.00 95.00 83 ASP A C 1
ATOM 643 O O . ASP A 1 83 ? 11.178 -7.745 -4.669 1.00 95.00 83 ASP A O 1
ATOM 647 N N . ILE A 1 84 ? 9.677 -6.188 -5.271 1.00 94.31 84 ILE A N 1
ATOM 648 C CA . ILE A 1 84 ? 9.984 -5.237 -4.202 1.00 94.31 84 ILE A CA 1
ATOM 649 C C . ILE A 1 84 ? 8.695 -4.833 -3.491 1.00 94.31 84 ILE A C 1
ATOM 651 O O . ILE A 1 84 ? 7.754 -4.328 -4.097 1.00 94.31 84 ILE A O 1
ATOM 655 N N . VAL A 1 85 ? 8.686 -4.978 -2.164 1.00 95.19 85 VAL A N 1
ATOM 656 C CA . VAL A 1 85 ? 7.632 -4.433 -1.301 1.00 95.19 85 VAL A CA 1
ATOM 657 C C . VAL A 1 85 ? 8.189 -3.227 -0.554 1.00 95.19 85 VAL A C 1
ATOM 659 O O . VAL A 1 85 ? 9.000 -3.367 0.365 1.00 95.19 85 VAL A O 1
ATOM 662 N N . HIS A 1 86 ? 7.734 -2.034 -0.933 1.00 93.81 86 HIS A N 1
ATOM 663 C CA . HIS A 1 86 ? 8.085 -0.794 -0.250 1.00 93.81 86 HIS A CA 1
ATOM 664 C C . HIS A 1 86 ? 6.952 -0.357 0.683 1.00 93.81 86 HIS A C 1
ATOM 666 O O . HIS A 1 86 ? 5.803 -0.216 0.276 1.00 93.81 86 HIS A O 1
ATOM 672 N N . THR A 1 87 ? 7.267 -0.152 1.961 1.00 92.69 87 THR A N 1
ATOM 673 C CA . THR A 1 87 ? 6.269 0.174 2.987 1.00 92.69 87 THR A CA 1
ATOM 674 C C . THR A 1 87 ? 6.543 1.535 3.602 1.00 92.69 87 THR A C 1
ATOM 676 O O . THR A 1 87 ? 7.650 1.772 4.089 1.00 92.69 87 THR A O 1
ATOM 679 N N . HIS A 1 88 ? 5.516 2.373 3.706 1.00 87.06 88 HIS A N 1
ATOM 680 C CA . HIS A 1 88 ? 5.595 3.642 4.422 1.00 87.06 88 HIS A CA 1
ATOM 681 C C . HIS A 1 88 ? 4.843 3.576 5.749 1.00 87.06 88 HIS A C 1
ATOM 683 O O . HIS A 1 88 ? 3.713 3.100 5.815 1.00 87.06 88 HIS A O 1
ATOM 689 N N . THR A 1 89 ? 5.439 4.148 6.797 1.00 85.38 89 THR A N 1
ATOM 690 C CA . THR A 1 89 ? 4.945 4.175 8.188 1.00 85.38 89 THR A CA 1
ATOM 691 C C . THR A 1 89 ? 5.097 2.864 8.957 1.00 85.38 89 THR A C 1
ATOM 693 O O . THR A 1 89 ? 5.154 1.778 8.387 1.00 85.38 89 THR A O 1
ATOM 696 N N . ALA A 1 90 ? 5.135 2.971 10.290 1.00 84.81 90 ALA A N 1
ATOM 697 C CA . ALA A 1 90 ? 5.348 1.828 11.176 1.00 84.81 90 ALA A CA 1
ATOM 698 C C . ALA A 1 90 ? 4.312 0.711 10.966 1.00 84.81 90 ALA A C 1
ATOM 700 O O . ALA A 1 90 ? 4.667 -0.459 10.903 1.00 84.81 90 ALA A O 1
ATOM 701 N N . LYS A 1 91 ? 3.032 1.069 10.802 1.00 86.50 91 LYS A N 1
ATOM 702 C CA . LYS A 1 91 ? 1.938 0.097 10.718 1.00 86.50 91 LYS A CA 1
ATOM 703 C C . LYS A 1 91 ? 1.964 -0.707 9.422 1.00 86.50 91 LYS A C 1
ATOM 705 O O . LYS A 1 91 ? 1.991 -1.934 9.481 1.00 86.50 91 LYS A O 1
ATOM 710 N N . ALA A 1 92 ? 1.971 -0.017 8.278 1.00 87.19 92 ALA A N 1
ATOM 711 C CA . ALA A 1 92 ? 2.056 -0.673 6.976 1.00 87.19 92 ALA A CA 1
ATOM 712 C C . ALA A 1 92 ? 3.386 -1.431 6.838 1.00 87.19 92 ALA A C 1
ATOM 714 O O . ALA A 1 92 ? 3.416 -2.506 6.250 1.00 87.19 92 ALA A O 1
ATOM 715 N N . GLY A 1 93 ? 4.456 -0.922 7.462 1.00 91.19 93 GLY A N 1
ATOM 716 C CA . GLY A 1 93 ? 5.727 -1.627 7.601 1.00 91.19 93 GLY A CA 1
ATOM 717 C C . GLY A 1 93 ? 5.583 -2.989 8.270 1.00 91.19 93 GLY A C 1
ATOM 718 O O . GLY A 1 93 ? 6.014 -3.989 7.701 1.00 91.19 93 GLY A O 1
ATOM 719 N N . THR A 1 94 ? 4.946 -3.059 9.439 1.00 93.75 94 THR A N 1
ATOM 720 C CA . THR A 1 94 ? 4.767 -4.330 10.157 1.00 93.75 94 THR A CA 1
ATOM 721 C C . THR A 1 94 ? 3.940 -5.331 9.351 1.00 93.75 94 THR A C 1
ATOM 723 O O . THR A 1 94 ? 4.396 -6.451 9.122 1.00 93.75 94 THR A O 1
ATOM 726 N N . VAL A 1 95 ? 2.743 -4.946 8.890 1.00 94.81 95 VAL A N 1
ATOM 727 C CA . VAL A 1 95 ? 1.849 -5.879 8.173 1.00 94.81 95 VAL A CA 1
ATOM 728 C C . VAL A 1 95 ? 2.386 -6.243 6.787 1.00 94.81 95 VAL A C 1
ATOM 730 O O . VAL A 1 95 ? 2.292 -7.399 6.383 1.00 94.81 95 VAL A O 1
ATOM 733 N N . GLY A 1 96 ? 3.009 -5.293 6.085 1.00 94.94 96 GLY A N 1
ATOM 734 C CA . GLY A 1 96 ? 3.610 -5.511 4.772 1.00 94.94 96 GLY A CA 1
ATOM 735 C C . GLY A 1 96 ? 4.817 -6.441 4.838 1.00 94.94 96 GLY A C 1
ATOM 736 O O . GLY A 1 96 ? 4.913 -7.365 4.036 1.00 94.94 96 GLY A O 1
ATOM 737 N N . ARG A 1 97 ? 5.697 -6.278 5.836 1.00 95.81 97 ARG A N 1
ATOM 738 C CA . ARG A 1 97 ? 6.834 -7.193 6.043 1.00 95.81 97 ARG A CA 1
ATOM 739 C C . ARG A 1 97 ? 6.382 -8.583 6.460 1.00 95.81 97 ARG A C 1
ATOM 741 O O . ARG A 1 97 ? 6.927 -9.553 5.951 1.00 95.81 97 ARG A O 1
ATOM 748 N N . ALA A 1 98 ? 5.389 -8.695 7.343 1.00 96.19 98 ALA A N 1
ATOM 749 C CA . ALA A 1 98 ? 4.834 -9.993 7.717 1.00 96.19 98 ALA A CA 1
ATOM 750 C C . ALA A 1 98 ? 4.250 -10.722 6.494 1.00 96.19 98 ALA A C 1
ATOM 752 O O . ALA A 1 98 ? 4.592 -11.876 6.249 1.00 96.19 98 ALA A O 1
ATOM 753 N N . ALA A 1 99 ? 3.448 -10.030 5.678 1.00 96.19 99 ALA A N 1
ATOM 754 C CA . ALA A 1 99 ? 2.920 -10.582 4.432 1.00 96.19 99 ALA A CA 1
ATOM 755 C C . ALA A 1 99 ? 4.030 -10.927 3.423 1.00 96.19 99 ALA A C 1
ATOM 757 O O . ALA A 1 99 ? 3.960 -11.965 2.773 1.00 96.19 99 ALA A O 1
ATOM 758 N N . GLY A 1 100 ? 5.074 -10.098 3.324 1.00 95.88 100 GLY A N 1
ATOM 759 C CA . GLY A 1 100 ? 6.218 -10.324 2.437 1.00 95.88 100 GLY A CA 1
ATOM 760 C C . GLY A 1 100 ? 7.076 -11.517 2.861 1.00 95.88 100 GLY A C 1
ATOM 761 O O . GLY A 1 100 ? 7.525 -12.284 2.015 1.00 95.88 100 GLY A O 1
ATOM 762 N N . LEU A 1 101 ? 7.255 -11.729 4.168 1.00 95.56 101 LEU A N 1
ATOM 763 C CA . LEU A 1 101 ? 7.890 -12.935 4.699 1.00 95.56 101 LEU A CA 1
ATOM 764 C C . LEU A 1 101 ? 7.053 -14.174 4.368 1.00 95.56 101 LEU A C 1
ATOM 766 O O . LEU A 1 101 ? 7.594 -15.139 3.846 1.00 95.56 101 LEU A O 1
ATOM 770 N N . LEU A 1 102 ? 5.736 -14.145 4.583 1.00 94.81 102 LEU A N 1
ATOM 771 C CA . LEU A 1 102 ? 4.875 -15.262 4.178 1.00 94.81 102 LEU A CA 1
ATOM 772 C C . LEU A 1 102 ? 4.977 -15.535 2.671 1.00 94.81 102 LEU A C 1
ATOM 774 O O . LEU A 1 102 ? 5.136 -16.684 2.272 1.00 94.81 102 LEU A O 1
ATOM 778 N N . TYR A 1 103 ? 4.950 -14.486 1.846 1.00 95.75 103 TYR A N 1
ATOM 779 C CA . TYR A 1 103 ? 5.098 -14.593 0.395 1.00 95.75 103 TYR A CA 1
ATOM 780 C C . TYR A 1 103 ? 6.419 -15.253 -0.001 1.00 95.75 103 TYR A C 1
ATOM 782 O O . TYR A 1 103 ? 6.401 -16.237 -0.734 1.00 95.75 103 TYR A O 1
ATOM 790 N N . ARG A 1 104 ? 7.541 -14.794 0.559 1.00 92.88 104 ARG A N 1
ATOM 791 C CA . ARG A 1 104 ? 8.872 -15.339 0.268 1.00 92.88 104 ARG A CA 1
ATOM 792 C C . ARG A 1 104 ? 9.029 -16.812 0.653 1.00 92.88 104 ARG A C 1
ATOM 794 O O . ARG A 1 104 ? 9.777 -17.522 -0.002 1.00 92.88 104 ARG A O 1
ATOM 801 N N . TRP A 1 105 ? 8.417 -17.249 1.752 1.00 91.06 105 TRP A N 1
ATOM 802 C CA . TRP A 1 105 ? 8.640 -18.599 2.290 1.00 91.06 105 TRP A CA 1
ATOM 803 C C . TRP A 1 105 ? 7.621 -19.631 1.799 1.00 91.06 105 TRP A C 1
ATOM 805 O O . TRP A 1 105 ? 7.909 -20.823 1.829 1.00 91.06 105 TRP A O 1
ATOM 815 N N . LEU A 1 106 ? 6.432 -19.191 1.381 1.00 89.06 106 LEU A N 1
ATOM 816 C CA . LEU A 1 106 ? 5.337 -20.071 0.955 1.00 89.06 106 LEU A CA 1
ATOM 817 C C . LEU A 1 106 ? 5.112 -20.070 -0.561 1.00 89.06 106 LEU A C 1
ATOM 819 O O . LEU A 1 106 ? 4.258 -20.814 -1.040 1.00 89.06 106 LEU A O 1
ATOM 823 N N . THR A 1 107 ? 5.847 -19.243 -1.304 1.00 80.81 107 THR A N 1
ATOM 824 C CA . THR A 1 107 ? 5.811 -19.207 -2.770 1.00 80.81 107 THR A CA 1
ATOM 825 C C . THR A 1 107 ? 7.167 -19.701 -3.281 1.00 80.81 107 THR A C 1
ATOM 827 O O . THR A 1 107 ? 8.176 -19.140 -2.855 1.00 80.81 107 THR A O 1
ATOM 830 N N . PRO A 1 108 ? 7.210 -20.773 -4.094 1.00 59.66 108 PRO A N 1
ATOM 831 C CA . PRO A 1 108 ? 8.451 -21.312 -4.649 1.00 59.66 108 PRO A CA 1
ATOM 832 C C . PRO A 1 108 ? 9.083 -20.396 -5.701 1.00 59.66 108 PRO A C 1
ATOM 834 O O . PRO A 1 108 ? 8.327 -19.656 -6.376 1.00 59.66 108 PRO A O 1
#